Protein AF-A0A951QL45-F1 (afdb_monomer)

Solvent-accessible surface area (backbone atoms only — not comparable to full-atom values): 2924 Å² total; per-residue (Å²): 119,49,69,63,54,45,97,89,50,59,74,78,53,39,34,86,85,38,73,43,82,66,63,93,83,68,78,58,90,76,64,85,85,79,90,81,84,86,86,131

Mean predicted aligned error: 2.99 Å

Secondary structure (DSSP, 8-state):
-B-S--TTS-GGGGSTT--B---TT---TT------PPP-

Sequence (40 aa):
MLRGGSWNNNPENCRSANRNWNTPDNRNNNIGFRLVVVLA

Organism: NCBI:txid2839659

InterPro domains:
  IPR005532 Sulfatase-modifying factor enzyme-like domain [PF03781] (2-36)
  IPR016187 C-type lectin fold [SSF56436] (1-37)
  IPR042095 Sulfatase-modifying factor enzyme superfamily [G3DSA:3.90.1580.10] (1-37)

Foldseek 3Di:
DDAQFFPPDDPVCRDRPHDDDDDPPDPDPRDDDDDDDDDD

pLDDT: mean 94.13, std 2.45, range [84.69, 97.5]

Radius of gyration: 11.91 Å; Cα contacts (8 Å, |Δi|>4): 30; chains: 1; bounding box: 33×25×23 Å

Structure (mmCIF, N/CA/C/O backbone):
data_AF-A0A951QL45-F1
#
_entry.id   AF-A0A951QL45-F1
#
loop_
_atom_site.group_PDB
_atom_site.id
_atom_site.type_symbol
_atom_site.label_atom_id
_atom_site.label_alt_id
_atom_site.label_comp_id
_atom_site.label_asym_id
_atom_site.label_entity_id
_atom_site.label_seq_id
_atom_site.pdbx_PDB_ins_code
_atom_site.Cartn_x
_atom_site.Cartn_y
_atom_site.Cartn_z
_atom_site.occupancy
_atom_site.B_iso_or_equiv
_atom_site.auth_seq_id
_atom_site.auth_comp_id
_atom_site.auth_asym_id
_atom_site.auth_atom_id
_atom_site.pdbx_PDB_model_num
ATOM 1 N N . MET A 1 1 ? -3.862 -3.549 -6.420 1.00 84.69 1 MET A N 1
ATOM 2 C CA . MET A 1 1 ? -3.454 -2.250 -7.004 1.00 84.69 1 MET A CA 1
ATOM 3 C C . MET A 1 1 ? -3.044 -1.305 -5.887 1.00 84.69 1 MET A C 1
ATOM 5 O O . MET A 1 1 ? -3.816 -1.127 -4.952 1.00 84.69 1 MET A O 1
ATOM 9 N N . LEU A 1 2 ? -1.856 -0.709 -5.991 1.00 94.00 2 LEU A N 1
ATOM 10 C CA . LEU A 1 2 ? -1.284 0.187 -4.975 1.00 94.00 2 LEU A CA 1
ATOM 11 C C . LEU A 1 2 ? -1.445 1.658 -5.370 1.00 94.00 2 LEU A C 1
ATOM 13 O O . LEU A 1 2 ? -1.576 1.961 -6.559 1.00 94.00 2 LEU A O 1
ATOM 17 N N . ARG A 1 3 ? -1.448 2.561 -4.378 1.00 95.12 3 ARG A N 1
ATOM 18 C CA . ARG A 1 3 ? -1.721 4.004 -4.526 1.00 95.12 3 ARG A CA 1
ATOM 19 C C . ARG A 1 3 ? -0.836 4.844 -3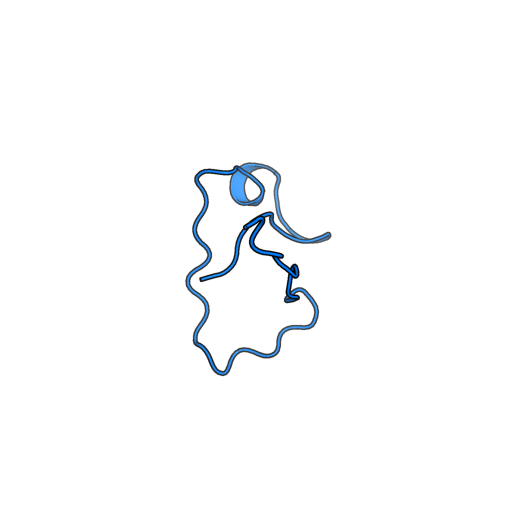.615 1.00 95.12 3 ARG A C 1
ATOM 21 O O . ARG A 1 3 ? -0.377 4.347 -2.596 1.00 95.12 3 ARG A O 1
ATOM 28 N N . GLY A 1 4 ? -0.663 6.117 -3.972 1.00 94.69 4 GLY A N 1
ATOM 29 C CA . GLY A 1 4 ? 0.004 7.126 -3.139 1.00 94.69 4 GLY A CA 1
ATOM 30 C C . GLY A 1 4 ? 1.509 7.286 -3.369 1.00 94.69 4 GLY A C 1
ATOM 31 O O . GLY A 1 4 ? 2.053 8.306 -2.970 1.00 94.69 4 GLY A O 1
ATOM 32 N N . GLY A 1 5 ? 2.165 6.340 -4.051 1.00 94.62 5 GLY A N 1
ATOM 33 C CA . GLY A 1 5 ? 3.619 6.361 -4.243 1.00 94.62 5 GLY A CA 1
ATOM 34 C C . GLY A 1 5 ? 4.403 5.992 -2.976 1.00 94.62 5 GLY A C 1
ATOM 35 O O . GLY A 1 5 ? 3.830 5.632 -1.949 1.00 94.62 5 GLY A O 1
ATOM 36 N N . SER A 1 6 ? 5.728 6.045 -3.078 1.00 94.06 6 SER A N 1
ATOM 37 C CA . SER A 1 6 ? 6.705 5.754 -2.024 1.00 94.06 6 SER A CA 1
ATOM 38 C C . SER A 1 6 ? 7.872 6.744 -2.111 1.00 94.06 6 SER A C 1
ATOM 40 O O . SER A 1 6 ? 7.952 7.527 -3.056 1.00 94.06 6 SER A O 1
ATOM 42 N N . TRP A 1 7 ? 8.794 6.698 -1.148 1.00 94.75 7 TRP A N 1
ATOM 43 C CA . TRP A 1 7 ? 9.928 7.626 -1.042 1.00 94.75 7 TRP A CA 1
ATOM 44 C C . TRP A 1 7 ? 10.823 7.693 -2.295 1.00 94.75 7 TRP A C 1
ATOM 46 O O . TRP A 1 7 ? 11.454 8.719 -2.520 1.00 94.75 7 TRP A O 1
ATOM 56 N N . ASN A 1 8 ? 10.862 6.634 -3.116 1.00 94.69 8 ASN A N 1
ATOM 57 C CA . ASN A 1 8 ? 11.673 6.559 -4.340 1.00 94.69 8 ASN A CA 1
ATOM 58 C C . ASN A 1 8 ? 10.861 6.765 -5.634 1.00 94.69 8 ASN A C 1
ATOM 60 O O . ASN A 1 8 ? 11.284 6.357 -6.714 1.00 94.69 8 ASN A O 1
ATOM 64 N N . ASN A 1 9 ? 9.637 7.293 -5.555 1.00 94.69 9 ASN A N 1
ATOM 65 C CA . ASN A 1 9 ? 8.822 7.525 -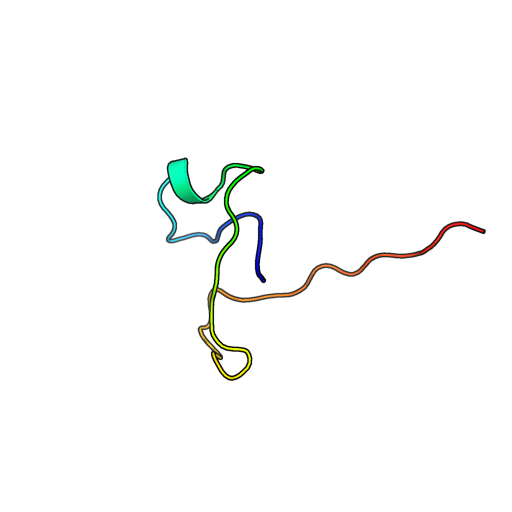6.744 1.00 94.69 9 ASN A CA 1
ATOM 66 C C . ASN A 1 9 ? 8.912 8.974 -7.226 1.00 94.69 9 ASN A C 1
ATOM 68 O O . ASN A 1 9 ? 8.811 9.911 -6.439 1.00 94.69 9 ASN A O 1
ATOM 72 N N . ASN A 1 10 ? 8.991 9.148 -8.547 1.00 96.25 10 ASN A N 1
ATOM 73 C 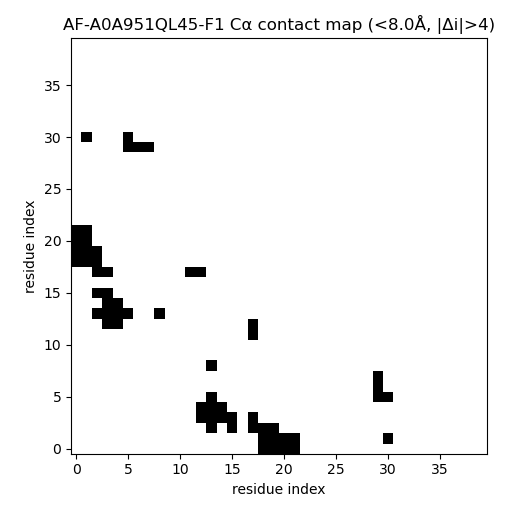CA . ASN A 1 10 ? 8.844 10.459 -9.167 1.00 96.25 10 ASN A CA 1
ATOM 74 C C . ASN A 1 10 ? 7.465 11.089 -8.858 1.00 96.25 10 ASN A C 1
ATOM 76 O O . ASN A 1 10 ? 6.473 10.353 -8.750 1.00 96.25 10 ASN A O 1
ATOM 80 N N . PRO A 1 11 ? 7.356 12.431 -8.798 1.00 95.50 11 PRO A N 1
ATOM 81 C CA . PRO A 1 11 ? 6.114 13.131 -8.455 1.00 95.50 11 PRO A CA 1
ATOM 82 C C . PRO A 1 11 ? 4.899 12.749 -9.312 1.00 95.50 11 PRO A C 1
ATOM 84 O O . PRO A 1 11 ? 3.778 12.676 -8.802 1.00 95.50 11 PRO A O 1
ATOM 87 N N . GLU A 1 12 ? 5.086 12.443 -10.599 1.00 94.75 12 GLU A N 1
ATOM 88 C CA . GLU A 1 12 ? 4.004 12.000 -11.482 1.00 94.75 12 GLU A CA 1
ATOM 89 C C . GLU A 1 12 ? 3.346 10.687 -11.029 1.00 94.75 12 GLU A C 1
ATOM 91 O O . GLU A 1 12 ? 2.142 10.498 -11.238 1.00 94.75 12 GLU A O 1
ATOM 96 N N . ASN A 1 13 ? 4.105 9.814 -10.361 1.00 93.19 13 ASN A N 1
ATOM 97 C CA . ASN A 1 13 ? 3.642 8.520 -9.863 1.00 93.19 13 ASN A CA 1
ATOM 98 C C . ASN A 1 13 ? 2.913 8.632 -8.515 1.00 93.19 13 ASN A C 1
ATOM 100 O O . ASN A 1 13 ? 2.175 7.718 -8.140 1.00 93.19 13 ASN A O 1
ATOM 104 N N . CYS A 1 14 ? 3.079 9.750 -7.804 1.00 94.88 14 CYS A N 1
ATOM 105 C CA . CYS A 1 14 ? 2.415 10.031 -6.529 1.00 94.88 14 CYS A CA 1
ATOM 106 C C . CYS A 1 14 ? 1.023 10.665 -6.704 1.00 94.88 14 CYS A C 1
ATOM 108 O O . CYS A 1 14 ? 0.297 10.857 -5.729 1.00 94.88 14 CYS A O 1
ATOM 110 N N . ARG A 1 15 ? 0.611 1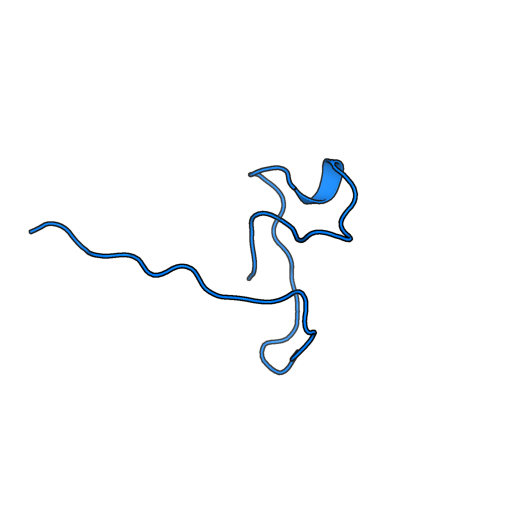0.977 -7.942 1.00 95.81 15 ARG A N 1
ATOM 111 C CA . ARG A 1 15 ? -0.720 11.534 -8.226 1.00 95.81 15 ARG A CA 1
ATOM 112 C C . ARG A 1 15 ? -1.833 10.566 -7.822 1.00 95.81 15 ARG A C 1
ATOM 114 O O . ARG A 1 15 ? -1.738 9.360 -8.041 1.00 95.81 15 ARG A O 1
ATOM 121 N N . SER A 1 16 ? -2.953 11.111 -7.344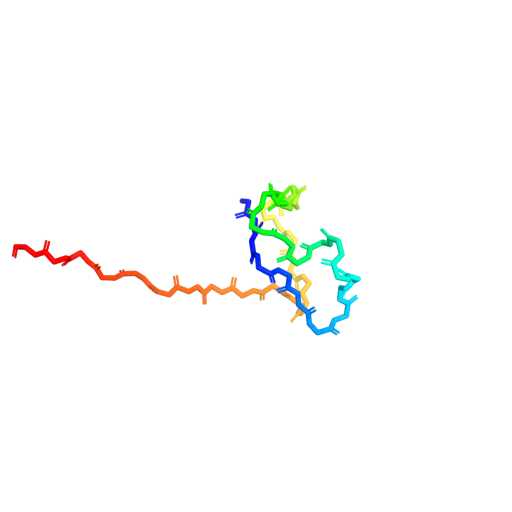 1.00 95.44 16 SER A N 1
ATOM 122 C CA . SER A 1 16 ? -4.145 10.340 -6.950 1.00 95.44 16 SER A CA 1
ATOM 123 C C . SER 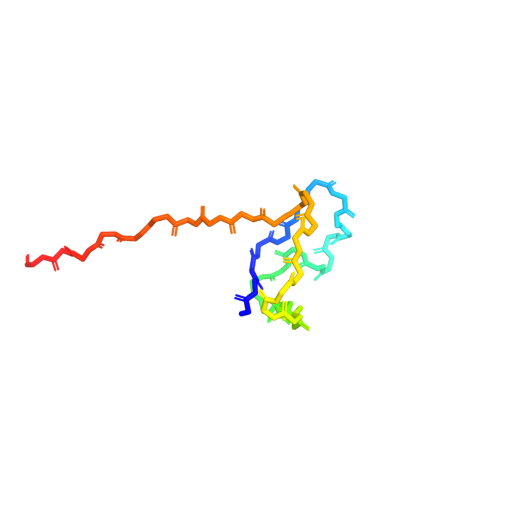A 1 16 ? -4.683 9.444 -8.075 1.00 95.44 16 SER A C 1
ATOM 125 O O . SER A 1 16 ? -5.148 8.328 -7.819 1.00 95.44 16 SER A O 1
ATOM 127 N N . ALA A 1 17 ? -4.572 9.899 -9.326 1.00 95.94 17 ALA A N 1
ATOM 128 C CA . ALA A 1 17 ? -4.993 9.161 -10.513 1.00 95.94 17 ALA A CA 1
ATOM 129 C C . ALA A 1 17 ? -4.121 7.929 -10.813 1.00 95.94 17 ALA A C 1
ATOM 131 O O . ALA A 1 17 ? -4.622 6.982 -11.422 1.00 95.94 17 ALA A O 1
ATOM 132 N N . ASN A 1 18 ? -2.860 7.900 -10.364 1.00 95.19 18 ASN A N 1
ATOM 133 C CA . ASN A 1 18 ? -1.943 6.813 -10.685 1.00 95.19 18 ASN A CA 1
ATOM 134 C C . ASN A 1 18 ? -2.377 5.497 -10.015 1.00 95.19 18 ASN A C 1
ATOM 136 O O . ASN A 1 18 ? -2.734 5.465 -8.833 1.00 95.19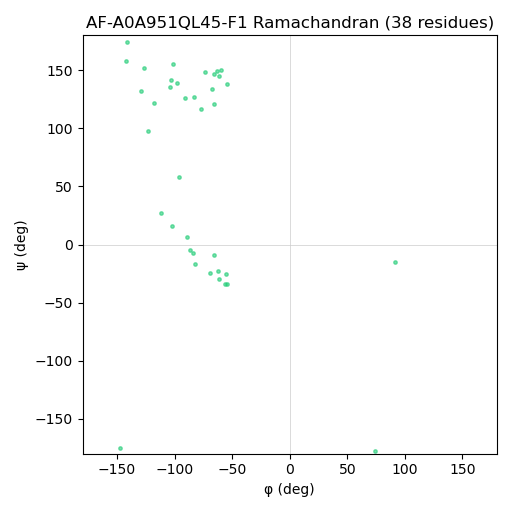 18 ASN A O 1
ATOM 140 N N . ARG A 1 19 ? -2.369 4.405 -10.787 1.00 94.88 19 ARG A N 1
ATOM 141 C CA . ARG A 1 19 ? -2.833 3.070 -10.383 1.00 94.88 19 ARG A CA 1
ATOM 142 C C . ARG A 1 19 ? -1.670 2.093 -10.591 1.00 94.88 19 ARG A C 1
ATOM 144 O O . ARG A 1 19 ? -1.461 1.645 -11.708 1.00 94.88 19 ARG A O 1
ATOM 151 N N . ASN A 1 20 ? -0.908 1.763 -9.545 1.00 91.81 20 ASN A N 1
ATOM 152 C CA . ASN A 1 20 ? 0.252 0.872 -9.690 1.00 91.81 20 ASN A CA 1
ATOM 153 C C . ASN A 1 20 ? -0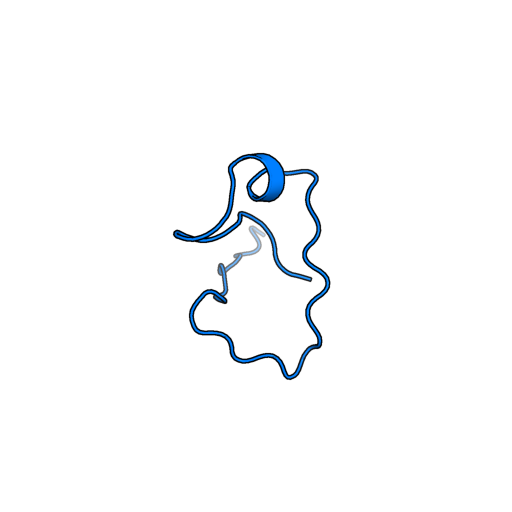.193 -0.599 -9.814 1.00 91.81 20 ASN A C 1
ATOM 155 O O . ASN A 1 20 ? -0.782 -1.164 -8.879 1.00 91.81 20 ASN A O 1
ATOM 159 N N . TRP A 1 21 ? 0.110 -1.200 -10.970 1.00 92.62 21 TRP A N 1
ATOM 160 C CA . TRP A 1 21 ? -0.262 -2.562 -11.384 1.00 92.62 21 TRP A CA 1
ATOM 161 C C . TRP A 1 21 ? 0.849 -3.585 -11.115 1.00 92.62 21 TRP A C 1
ATOM 163 O O . TRP A 1 21 ? 1.322 -4.271 -12.014 1.00 92.62 21 TRP A O 1
ATOM 173 N N . ASN A 1 22 ? 1.265 -3.698 -9.855 1.00 90.75 22 ASN A N 1
ATOM 174 C CA . ASN A 1 22 ? 2.157 -4.782 -9.444 1.00 90.75 22 ASN A CA 1
ATOM 175 C C . ASN A 1 22 ? 1.401 -6.113 -9.378 1.00 90.75 22 ASN A C 1
ATOM 177 O O . ASN A 1 22 ? 0.216 -6.141 -9.024 1.00 90.75 22 ASN A O 1
ATOM 181 N N . THR A 1 23 ? 2.105 -7.210 -9.655 1.00 95.06 23 THR A N 1
ATOM 182 C CA . THR A 1 23 ? 1.586 -8.558 -9.417 1.00 95.06 23 THR A CA 1
ATOM 183 C C . THR A 1 23 ? 1.345 -8.784 -7.911 1.00 95.06 23 THR A C 1
ATOM 185 O O . THR A 1 23 ? 2.041 -8.185 -7.082 1.00 95.06 23 THR A O 1
ATOM 188 N N . PRO A 1 24 ? 0.354 -9.606 -7.508 1.00 93.31 24 PRO A N 1
ATOM 189 C CA . PRO A 1 24 ? 0.015 -9.810 -6.090 1.00 93.31 24 PRO A CA 1
ATOM 190 C C . PRO A 1 24 ? 1.133 -10.434 -5.233 1.00 93.31 24 PRO A C 1
ATOM 192 O O . PRO A 1 24 ? 1.144 -10.296 -4.007 1.00 93.31 24 PRO A O 1
ATOM 195 N N . ASP A 1 25 ? 2.071 -11.135 -5.861 1.00 95.50 25 ASP A N 1
ATOM 196 C CA . ASP A 1 25 ? 3.239 -11.769 -5.248 1.00 95.50 25 ASP A CA 1
ATOM 197 C C . ASP A 1 25 ? 4.428 -10.810 -5.073 1.00 95.50 25 ASP A C 1
ATOM 199 O O . ASP A 1 25 ? 5.382 -11.148 -4.378 1.00 95.50 25 ASP A O 1
ATOM 203 N N . ASN A 1 26 ? 4.365 -9.588 -5.611 1.00 94.69 26 ASN A N 1
ATOM 204 C CA . ASN A 1 26 ? 5.436 -8.607 -5.463 1.00 94.69 26 ASN A CA 1
ATOM 205 C C . ASN A 1 26 ? 5.590 -8.170 -3.989 1.00 94.69 26 ASN A C 1
ATOM 207 O O . ASN A 1 26 ? 4.654 -7.652 -3.373 1.00 94.69 26 ASN A O 1
ATOM 211 N N . ARG A 1 27 ? 6.783 -8.386 -3.421 1.00 94.75 27 ARG A N 1
ATOM 212 C CA . ARG A 1 27 ? 7.153 -8.080 -2.022 1.00 94.75 27 ARG A CA 1
ATOM 213 C C . ARG A 1 27 ? 8.185 -6.950 -1.907 1.00 94.75 27 ARG A C 1
ATOM 215 O O . ARG A 1 27 ? 8.971 -6.929 -0.966 1.00 94.75 27 ARG A O 1
ATOM 222 N N . ASN A 1 28 ? 8.227 -6.032 -2.871 1.00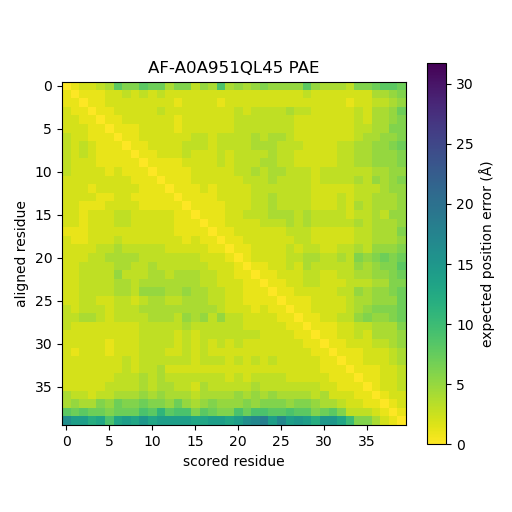 93.19 28 ASN A N 1
ATOM 223 C CA . ASN A 1 28 ? 9.130 -4.881 -2.822 1.00 93.19 28 ASN A CA 1
ATOM 224 C C . ASN A 1 28 ? 8.943 -4.085 -1.508 1.00 93.19 28 ASN A C 1
ATOM 226 O O . ASN A 1 28 ? 7.817 -3.849 -1.072 1.00 93.19 28 ASN A O 1
ATOM 230 N N . ASN A 1 29 ? 10.046 -3.652 -0.893 1.00 94.75 29 ASN A N 1
ATOM 231 C CA . ASN A 1 29 ? 10.068 -2.936 0.389 1.00 94.75 29 ASN A CA 1
ATOM 232 C C . ASN A 1 29 ? 9.410 -1.544 0.352 1.00 94.75 29 ASN A C 1
ATOM 234 O O . ASN A 1 29 ? 9.180 -0.943 1.397 1.00 94.75 29 ASN A O 1
ATOM 238 N N . ASN A 1 30 ? 9.062 -1.049 -0.834 1.00 93.62 30 ASN A N 1
ATOM 239 C CA . ASN A 1 30 ? 8.329 0.199 -1.033 1.00 93.62 30 ASN A CA 1
ATOM 240 C C . ASN A 1 30 ? 6.799 0.013 -1.036 1.00 93.62 30 ASN A C 1
ATOM 242 O O . ASN A 1 30 ? 6.059 0.950 -1.342 1.00 93.62 30 ASN A O 1
ATOM 246 N N . ILE A 1 31 ? 6.311 -1.195 -0.736 1.00 93.94 31 ILE A N 1
ATOM 247 C CA . ILE A 1 31 ? 4.889 -1.550 -0.695 1.00 93.94 31 ILE A CA 1
ATOM 248 C C . ILE A 1 31 ? 4.416 -1.645 0.761 1.00 93.94 31 ILE A C 1
ATOM 250 O O . ILE A 1 31 ? 5.059 -2.277 1.593 1.00 93.94 31 ILE A O 1
ATOM 254 N N . GLY A 1 32 ? 3.249 -1.066 1.056 1.00 93.38 32 GLY A N 1
ATOM 255 C CA . GLY A 1 32 ? 2.597 -1.146 2.366 1.00 93.38 32 GLY A CA 1
ATOM 256 C C . GLY A 1 32 ? 1.070 -1.130 2.265 1.00 93.38 32 GLY A C 1
ATOM 257 O O . GLY A 1 32 ? 0.510 -1.124 1.166 1.00 93.38 32 GLY A O 1
ATOM 258 N N . PHE A 1 33 ? 0.392 -1.105 3.415 1.00 94.38 33 PHE A N 1
ATOM 259 C CA . PHE A 1 33 ? -1.069 -1.047 3.511 1.00 94.38 33 PHE A CA 1
ATOM 260 C C . PHE A 1 33 ? -1.529 0.109 4.404 1.00 94.38 33 PHE A C 1
ATOM 262 O O . PHE A 1 33 ? -0.829 0.529 5.323 1.00 94.38 33 PHE A O 1
ATOM 269 N N . ARG A 1 34 ? -2.729 0.623 4.130 1.00 95.00 34 ARG A N 1
ATOM 270 C CA . ARG A 1 34 ? -3.414 1.612 4.966 1.00 95.00 34 ARG A CA 1
ATOM 271 C C . ARG A 1 34 ? -4.710 0.986 5.452 1.00 95.00 34 ARG A C 1
ATOM 273 O O . ARG A 1 34 ? -5.525 0.569 4.632 1.00 95.00 34 ARG A O 1
ATOM 280 N N . LEU A 1 35 ? -4.874 0.904 6.767 1.00 96.38 35 LEU A N 1
ATOM 281 C CA . LEU A 1 35 ? -6.113 0.425 7.369 1.00 96.38 35 LEU A CA 1
ATOM 282 C C . LEU A 1 35 ? -7.253 1.401 7.074 1.00 96.38 35 LEU A C 1
ATOM 284 O O . LEU A 1 35 ? -7.049 2.614 7.006 1.00 96.38 35 LEU A O 1
ATOM 288 N N . VAL A 1 36 ? -8.451 0.852 6.915 1.00 96.50 36 VAL A N 1
ATOM 289 C CA . VAL A 1 36 ? -9.691 1.612 6.773 1.00 96.50 36 VAL A CA 1
ATOM 290 C C . VAL A 1 36 ? -10.677 1.042 7.781 1.00 96.50 36 VAL A C 1
ATOM 292 O O . VAL A 1 36 ? -10.822 -0.174 7.880 1.00 96.50 36 VAL A O 1
ATOM 295 N N . VAL A 1 37 ? -11.326 1.924 8.535 1.00 97.50 37 VAL A N 1
ATOM 296 C CA . VAL A 1 37 ? -12.439 1.576 9.418 1.00 97.50 37 VAL A CA 1
ATOM 297 C C . VAL A 1 37 ? -13.738 2.009 8.751 1.00 97.50 37 VAL A C 1
ATOM 299 O O . VAL A 1 37 ? -13.785 3.055 8.101 1.00 97.50 37 VAL A O 1
ATOM 302 N N . VAL A 1 38 ? -14.780 1.195 8.888 1.00 96.56 38 VAL A N 1
ATOM 303 C CA . VAL A 1 38 ? -16.130 1.556 8.451 1.00 96.56 38 VAL A CA 1
ATOM 304 C C . VAL A 1 38 ? -16.833 2.212 9.631 1.00 96.56 38 VAL A C 1
ATOM 306 O O . VAL A 1 38 ? -16.865 1.642 10.720 1.00 96.56 38 VAL A O 1
ATOM 309 N N . LEU A 1 39 ? -17.358 3.416 9.417 1.00 93.12 39 LEU A N 1
ATOM 310 C CA . LEU A 1 39 ? -18.238 4.069 10.381 1.00 93.12 39 LEU A CA 1
ATOM 311 C C . LEU A 1 39 ? -19.656 3.532 10.157 1.00 93.12 39 LEU A C 1
ATOM 313 O O . LEU A 1 39 ? -20.117 3.511 9.014 1.00 93.12 39 LEU A O 1
ATOM 317 N N . ALA A 1 40 ? -20.275 3.045 11.232 1.00 85.38 40 ALA A N 1
ATOM 318 C CA . ALA A 1 40 ? -21.653 2.560 11.255 1.00 85.38 40 ALA A CA 1
ATOM 319 C C . ALA A 1 40 ? -22.631 3.709 11.522 1.00 85.38 40 ALA A C 1
ATOM 321 O O . ALA A 1 40 ? -22.248 4.627 12.286 1.00 85.38 40 ALA A O 1
#